Protein AF-A0A8S8YPU0-F1 (afdb_monomer_lite)

Sequence (132 aa):
MDRGRIYRGNDWTLDPNNPDDANEDADGDGLTNLCEYEWERLRERSILTGIQSHGESPDSVLNWTPTNPNQVDSDGDSLPDGWEARYSCNWPSSSSGINPMNGSDALKNPDGDGFDVNKKDSSIKKRPLLTG

Structure (mmCIF, N/CA/C/O backbone):
data_AF-A0A8S8YPU0-F1
#
_entry.id   AF-A0A8S8YPU0-F1
#
loop_
_atom_site.group_PDB
_atom_site.id
_atom_site.type_symbol
_atom_site.label_atom_id
_atom_site.label_alt_id
_atom_site.label_comp_id
_atom_site.label_asym_id
_atom_site.label_entity_id
_atom_site.label_seq_id
_atom_site.pdbx_PDB_ins_code
_atom_site.Cartn_x
_atom_site.Cartn_y
_atom_site.Cartn_z
_atom_site.occupancy
_atom_site.B_iso_or_equiv
_atom_site.auth_seq_id
_atom_site.auth_comp_id
_atom_site.auth_asym_id
_atom_site.auth_atom_id
_atom_site.pdbx_PDB_model_num
ATOM 1 N N . MET A 1 1 ? 29.966 -7.971 7.532 1.00 42.66 1 MET A N 1
ATOM 2 C CA . MET A 1 1 ? 30.357 -8.570 6.239 1.00 42.66 1 MET A CA 1
ATOM 3 C C . MET A 1 1 ? 29.072 -9.052 5.607 1.00 42.66 1 MET A C 1
ATOM 5 O O . MET A 1 1 ? 28.629 -10.143 5.939 1.00 42.66 1 MET A O 1
ATOM 9 N N . ASP A 1 2 ? 28.429 -8.192 4.825 1.00 46.31 2 ASP A N 1
ATOM 10 C CA . ASP A 1 2 ? 27.168 -8.519 4.168 1.00 46.31 2 ASP A CA 1
ATOM 11 C C . ASP A 1 2 ? 27.454 -8.945 2.726 1.00 46.31 2 ASP A C 1
ATOM 13 O O . ASP A 1 2 ? 28.274 -8.330 2.037 1.00 46.31 2 ASP A O 1
ATOM 17 N N . ARG A 1 3 ? 26.895 -10.085 2.326 1.00 50.16 3 ARG A N 1
ATOM 18 C CA . ARG A 1 3 ? 27.190 -10.719 1.040 1.00 50.16 3 ARG A CA 1
ATOM 19 C C . ARG A 1 3 ? 26.290 -10.086 -0.009 1.00 50.16 3 ARG A C 1
ATOM 21 O O . ARG A 1 3 ? 25.077 -10.205 0.079 1.00 50.16 3 ARG A O 1
ATOM 28 N N . GLY A 1 4 ? 26.933 -9.449 -0.986 1.00 40.72 4 GLY A N 1
ATOM 29 C CA . GLY A 1 4 ? 26.332 -8.699 -2.082 1.00 40.72 4 GLY A CA 1
ATOM 30 C C . GLY A 1 4 ? 24.987 -9.227 -2.571 1.00 40.72 4 GLY A C 1
ATOM 31 O O . GLY A 1 4 ? 24.903 -10.299 -3.168 1.00 40.72 4 GLY A O 1
ATOM 32 N N . ARG A 1 5 ? 23.965 -8.397 -2.383 1.00 49.75 5 ARG A N 1
ATOM 33 C CA . ARG A 1 5 ? 22.756 -8.397 -3.194 1.00 49.75 5 ARG A CA 1
ATOM 34 C C . ARG A 1 5 ? 23.004 -7.362 -4.296 1.00 49.75 5 ARG A C 1
ATOM 36 O O . ARG A 1 5 ? 23.268 -6.197 -4.012 1.00 49.75 5 ARG A O 1
ATOM 43 N N . ILE A 1 6 ? 23.083 -7.805 -5.549 1.00 42.12 6 ILE A N 1
ATOM 44 C CA . ILE A 1 6 ? 23.266 -6.907 -6.695 1.00 42.12 6 ILE A CA 1
ATOM 45 C C . ILE A 1 6 ? 21.910 -6.232 -6.923 1.00 42.12 6 ILE A C 1
ATOM 47 O O . ILE A 1 6 ? 21.059 -6.792 -7.604 1.00 42.12 6 ILE A O 1
ATOM 51 N N . TYR A 1 7 ? 21.694 -5.073 -6.302 1.00 45.22 7 TYR A N 1
ATOM 52 C CA . TYR A 1 7 ? 20.506 -4.254 -6.521 1.00 45.22 7 TYR A CA 1
ATOM 53 C C . TYR A 1 7 ? 20.591 -3.623 -7.913 1.00 45.22 7 TYR A C 1
ATOM 55 O O . TYR A 1 7 ? 21.401 -2.729 -8.158 1.00 45.22 7 TYR A O 1
ATOM 63 N N . ARG A 1 8 ? 19.778 -4.121 -8.843 1.00 48.81 8 ARG A N 1
ATOM 64 C CA . ARG A 1 8 ? 19.425 -3.417 -10.080 1.00 48.81 8 ARG A CA 1
ATOM 65 C C . ARG A 1 8 ? 18.068 -2.738 -9.876 1.00 48.81 8 ARG A C 1
ATOM 67 O O . ARG A 1 8 ? 17.144 -3.037 -10.595 1.00 48.81 8 ARG A O 1
ATOM 74 N N . GLY A 1 9 ? 17.918 -1.939 -8.825 1.00 55.41 9 GLY A N 1
ATOM 75 C CA . GLY A 1 9 ? 16.652 -1.305 -8.449 1.00 55.41 9 GLY A CA 1
ATOM 76 C C . GLY A 1 9 ? 16.757 -0.645 -7.079 1.00 55.41 9 GLY A C 1
ATOM 77 O O . GLY A 1 9 ? 17.658 -0.987 -6.309 1.00 55.41 9 GLY A O 1
ATOM 78 N N . ASN A 1 10 ? 15.907 0.342 -6.795 1.00 68.19 10 ASN A N 1
ATOM 79 C CA . ASN A 1 10 ? 15.760 0.885 -5.440 1.00 68.19 10 ASN A CA 1
ATOM 80 C C . ASN A 1 10 ? 15.089 -0.156 -4.510 1.00 68.19 10 ASN A C 1
ATOM 82 O O . ASN A 1 10 ? 14.808 -1.279 -4.930 1.00 68.19 10 ASN A O 1
ATOM 86 N N . ASP A 1 11 ? 14.829 0.205 -3.250 1.00 74.69 11 ASP A N 1
ATOM 87 C CA . ASP A 1 11 ? 14.183 -0.691 -2.271 1.00 74.69 11 ASP A CA 1
ATOM 88 C C . ASP A 1 11 ? 12.771 -1.164 -2.697 1.00 74.69 11 ASP A C 1
ATOM 90 O O . ASP A 1 11 ? 12.247 -2.106 -2.114 1.00 74.69 11 ASP A O 1
ATOM 94 N N . TRP A 1 12 ? 12.201 -0.572 -3.755 1.00 79.50 12 TRP A N 1
ATOM 95 C CA . TRP A 1 12 ? 10.887 -0.883 -4.329 1.00 79.50 12 TRP A CA 1
ATOM 96 C C . TRP A 1 12 ? 10.931 -1.833 -5.526 1.00 79.50 12 TRP A C 1
ATOM 98 O O . TRP A 1 12 ? 9.956 -1.942 -6.262 1.00 79.50 12 TRP A O 1
ATOM 108 N N . THR A 1 13 ? 12.073 -2.469 -5.793 1.00 84.06 13 THR A N 1
ATOM 109 C CA . THR A 1 13 ? 12.242 -3.289 -7.006 1.00 84.06 13 THR A CA 1
ATOM 110 C C . THR A 1 13 ? 12.043 -2.461 -8.295 1.00 84.06 13 THR A C 1
ATOM 112 O O . THR A 1 13 ? 11.834 -3.014 -9.369 1.00 84.06 13 THR A O 1
ATOM 115 N N . LEU A 1 14 ? 12.177 -1.126 -8.209 1.00 86.00 14 LEU A N 1
ATOM 116 C CA . LEU A 1 14 ? 12.109 -0.222 -9.356 1.00 86.00 14 LEU A CA 1
ATOM 117 C C . LEU A 1 14 ? 13.532 0.094 -9.871 1.00 86.00 14 LEU A C 1
ATOM 119 O O . LEU A 1 14 ? 14.315 0.787 -9.208 1.00 86.00 14 LEU A O 1
ATOM 123 N N . ASP A 1 15 ? 13.886 -0.435 -11.041 1.00 89.25 15 ASP A N 1
ATOM 124 C CA . ASP A 1 15 ? 15.101 -0.188 -11.819 1.00 89.25 15 ASP A CA 1
ATOM 125 C C . ASP A 1 15 ? 14.909 0.952 -12.840 1.00 89.25 15 ASP A C 1
ATOM 127 O O . ASP A 1 15 ? 14.227 0.784 -13.849 1.00 89.25 15 ASP A O 1
ATOM 131 N N . PRO A 1 16 ? 15.636 2.078 -12.729 1.00 89.06 16 PRO A N 1
ATOM 132 C CA . PRO A 1 16 ? 15.591 3.133 -13.747 1.00 89.06 16 PRO A CA 1
ATOM 133 C C . PRO A 1 16 ? 16.062 2.695 -15.151 1.00 89.06 16 PRO A C 1
ATOM 135 O O . PRO A 1 16 ? 15.934 3.470 -16.101 1.00 89.06 16 PRO A O 1
ATOM 138 N N . ASN A 1 17 ? 16.644 1.499 -15.300 1.00 91.69 17 ASN A N 1
ATOM 139 C CA . ASN A 1 17 ? 17.079 0.931 -16.578 1.00 91.69 17 ASN A CA 1
ATOM 140 C C . ASN A 1 17 ? 16.158 -0.177 -17.116 1.00 91.6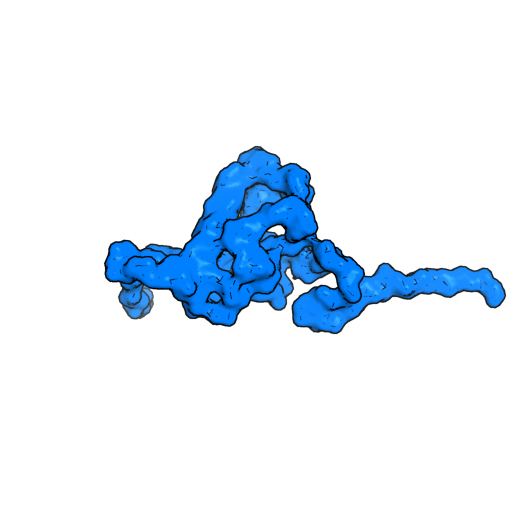9 17 ASN A C 1
ATOM 142 O O . ASN A 1 17 ? 16.420 -0.672 -18.216 1.00 91.69 17 ASN A O 1
ATOM 146 N N . ASN A 1 18 ? 15.115 -0.570 -16.381 1.00 90.38 18 ASN A N 1
ATOM 147 C CA . ASN A 1 18 ? 14.091 -1.503 -16.842 1.00 90.38 18 ASN A CA 1
ATOM 148 C C . ASN A 1 18 ? 12.751 -0.759 -16.871 1.00 90.38 18 ASN A C 1
ATOM 150 O O . ASN A 1 18 ? 12.271 -0.397 -15.816 1.00 90.38 18 ASN A O 1
ATOM 154 N N . PRO A 1 19 ? 12.137 -0.496 -18.034 1.00 91.50 19 PRO A N 1
ATOM 155 C CA . PRO A 1 19 ? 10.860 0.218 -18.086 1.00 91.50 19 PRO A CA 1
ATOM 156 C C . PRO A 1 19 ? 9.646 -0.625 -17.654 1.00 91.50 19 PRO A C 1
ATOM 158 O O . PRO A 1 19 ? 8.559 -0.065 -17.508 1.00 91.50 19 PRO A O 1
ATOM 161 N N . ASP A 1 20 ? 9.800 -1.947 -17.527 1.00 94.38 20 ASP A N 1
ATOM 162 C CA . ASP A 1 20 ? 8.696 -2.877 -17.253 1.00 94.38 20 ASP A CA 1
ATOM 163 C C . ASP A 1 20 ? 8.589 -3.271 -15.768 1.00 94.38 20 ASP A C 1
ATOM 165 O O . ASP A 1 20 ? 7.554 -3.787 -15.348 1.00 94.38 20 ASP A O 1
ATOM 169 N N . ASP A 1 21 ? 9.623 -2.971 -14.979 1.00 94.00 21 ASP A N 1
ATOM 170 C CA . ASP A 1 21 ? 9.769 -3.258 -13.546 1.00 94.00 21 ASP A CA 1
ATOM 171 C C . ASP A 1 21 ? 8.569 -2.818 -12.693 1.00 94.00 21 ASP A C 1
ATOM 173 O O . ASP A 1 21 ? 8.152 -3.519 -11.779 1.00 94.00 21 ASP A O 1
ATOM 177 N N . ALA A 1 22 ? 7.964 -1.680 -13.019 1.00 95.00 22 ALA A N 1
ATOM 178 C CA . ALA A 1 22 ? 6.808 -1.114 -12.342 1.00 95.00 22 ALA A CA 1
ATOM 179 C C . ALA A 1 22 ? 5.564 -2.017 -12.428 1.00 95.00 22 ALA A C 1
ATOM 181 O O . ALA A 1 22 ? 4.688 -1.954 -11.560 1.00 95.00 22 ALA A O 1
ATOM 182 N N . ASN A 1 23 ? 5.477 -2.839 -13.478 1.00 96.38 23 ASN A N 1
ATOM 183 C CA . ASN A 1 23 ? 4.377 -3.776 -13.708 1.00 96.38 23 ASN A CA 1
ATOM 184 C C . ASN A 1 23 ? 4.699 -5.198 -13.231 1.00 96.38 23 ASN A C 1
ATOM 186 O O . ASN A 1 23 ? 3.834 -6.068 -13.328 1.00 96.38 23 ASN A O 1
ATOM 190 N N . GLU A 1 24 ? 5.928 -5.451 -12.778 1.00 96.25 24 GLU A N 1
ATOM 191 C CA . GLU A 1 24 ? 6.288 -6.723 -12.161 1.00 96.25 24 GLU A CA 1
ATOM 192 C C . GLU A 1 24 ? 5.638 -6.835 -10.770 1.00 96.25 24 GLU A C 1
ATOM 194 O O . GLU A 1 24 ? 5.321 -5.831 -10.133 1.00 96.25 24 GLU A O 1
ATOM 199 N N . ASP A 1 25 ? 5.418 -8.072 -10.340 1.00 96.75 25 ASP A N 1
ATOM 200 C CA . ASP A 1 25 ? 4.893 -8.474 -9.031 1.00 96.75 25 ASP A CA 1
ATOM 201 C C . ASP A 1 25 ? 5.967 -9.391 -8.436 1.00 96.75 25 ASP A C 1
ATOM 203 O O . ASP A 1 25 ? 6.092 -10.562 -8.818 1.00 96.75 25 ASP A O 1
ATOM 207 N N . ALA A 1 26 ? 6.885 -8.793 -7.675 1.00 95.12 26 ALA A N 1
ATOM 208 C CA . ALA A 1 26 ? 8.161 -9.422 -7.357 1.00 95.12 26 ALA A CA 1
ATOM 209 C C . ALA A 1 26 ? 8.066 -10.487 -6.251 1.00 95.12 26 ALA A C 1
ATOM 211 O O . ALA A 1 26 ? 8.912 -11.391 -6.216 1.00 95.12 26 ALA A O 1
ATOM 212 N N . ASP A 1 27 ? 7.034 -10.452 -5.411 1.00 96.31 27 ASP A N 1
ATOM 213 C CA . ASP A 1 27 ? 6.753 -11.480 -4.406 1.00 96.31 27 ASP A CA 1
ATOM 214 C C . ASP A 1 27 ? 5.564 -12.394 -4.749 1.00 96.31 27 ASP A C 1
ATOM 216 O O . ASP A 1 27 ? 5.438 -13.473 -4.158 1.00 96.31 27 ASP A O 1
ATOM 220 N N . GLY A 1 28 ? 4.790 -12.060 -5.783 1.00 97.19 28 GLY A N 1
ATOM 221 C CA . GLY A 1 28 ? 3.745 -12.906 -6.344 1.00 97.19 28 GLY A CA 1
ATOM 222 C C . GLY A 1 28 ? 2.433 -12.860 -5.567 1.00 97.19 28 GLY A C 1
ATOM 223 O O . GLY A 1 28 ? 1.697 -13.856 -5.581 1.00 97.19 28 GLY A O 1
ATOM 224 N N . ASP A 1 29 ? 2.151 -11.766 -4.861 1.00 96.75 29 ASP A N 1
ATOM 225 C CA . ASP A 1 29 ? 0.938 -11.594 -4.061 1.00 96.75 29 ASP A CA 1
ATOM 226 C C . ASP A 1 29 ? -0.243 -10.969 -4.843 1.00 96.75 29 ASP A C 1
ATOM 228 O O . ASP A 1 29 ? -1.397 -10.981 -4.388 1.00 96.75 29 ASP A O 1
ATOM 232 N N . GLY A 1 30 ? 0.026 -10.517 -6.073 1.00 96.44 30 GLY A N 1
ATOM 233 C CA . GLY A 1 30 ? -0.923 -9.892 -6.986 1.00 96.44 30 GLY A CA 1
ATOM 234 C C . GLY A 1 30 ? -0.910 -8.360 -6.984 1.00 96.44 30 GLY A C 1
ATOM 235 O O . GLY A 1 30 ? -1.728 -7.763 -7.697 1.00 96.44 30 GLY A O 1
ATOM 236 N N . LEU A 1 31 ? -0.030 -7.716 -6.220 1.00 97.19 31 LEU A N 1
ATOM 237 C CA . LEU A 1 31 ? 0.214 -6.279 -6.234 1.00 97.19 31 LEU A CA 1
ATOM 238 C C . LEU A 1 31 ? 1.494 -5.988 -7.028 1.00 97.19 31 LEU A C 1
ATOM 240 O O . LEU A 1 31 ? 2.502 -6.665 -6.900 1.00 97.19 31 LEU A O 1
ATOM 244 N N . THR A 1 32 ? 1.459 -5.000 -7.923 1.00 97.81 32 THR A N 1
ATOM 245 C CA . THR A 1 32 ? 2.670 -4.658 -8.682 1.00 97.81 32 THR A CA 1
ATOM 246 C C . THR A 1 32 ? 3.603 -3.780 -7.855 1.00 97.81 32 THR A C 1
ATOM 248 O O . THR A 1 32 ? 3.135 -2.989 -7.030 1.00 97.81 32 THR A O 1
ATOM 251 N N . ASN A 1 33 ? 4.897 -3.791 -8.189 1.00 95.69 33 ASN A N 1
ATOM 252 C CA . ASN A 1 33 ? 5.919 -2.930 -7.583 1.00 95.69 33 ASN A CA 1
ATOM 253 C C . ASN A 1 33 ? 5.482 -1.450 -7.537 1.00 95.69 33 ASN A C 1
ATOM 255 O O . ASN A 1 33 ? 5.696 -0.738 -6.554 1.00 95.69 33 ASN A O 1
ATOM 259 N N . LEU A 1 34 ? 4.826 -0.968 -8.604 1.00 96.19 34 LEU A N 1
ATOM 260 C CA . LEU A 1 34 ? 4.270 0.387 -8.648 1.00 96.19 34 LEU A CA 1
ATOM 261 C C . LEU A 1 34 ? 3.088 0.588 -7.695 1.00 96.1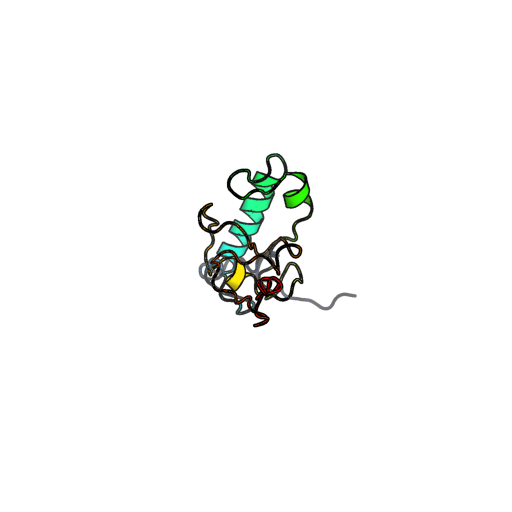9 34 LEU A C 1
ATOM 263 O O . LEU A 1 34 ? 2.972 1.657 -7.096 1.00 96.19 34 LEU A O 1
ATOM 267 N N . CYS A 1 35 ? 2.181 -0.384 -7.591 1.00 97.44 35 CYS A N 1
ATOM 268 C CA . CYS A 1 35 ? 1.034 -0.250 -6.703 1.00 97.44 35 CYS A CA 1
ATOM 269 C C . CYS A 1 35 ? 1.470 -0.154 -5.245 1.00 97.44 35 CYS A C 1
ATOM 271 O O . CYS A 1 35 ? 0.946 0.691 -4.524 1.00 97.44 35 CYS A O 1
ATOM 273 N N . GLU A 1 36 ? 2.438 -0.960 -4.830 1.00 97.38 36 GLU A N 1
ATOM 274 C CA . GLU A 1 36 ? 2.998 -0.891 -3.485 1.00 97.38 36 GLU A 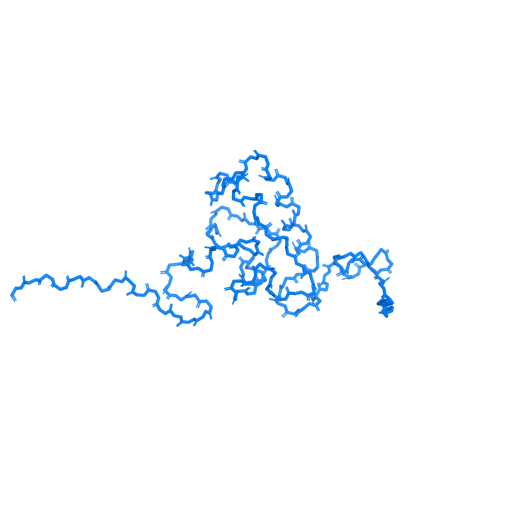CA 1
ATOM 275 C C . GLU A 1 36 ? 3.654 0.454 -3.187 1.00 97.38 36 GLU A C 1
ATOM 277 O O . GLU A 1 36 ? 3.364 1.085 -2.169 1.00 97.38 36 GLU A O 1
ATOM 282 N N . TYR A 1 37 ? 4.433 0.978 -4.132 1.00 95.75 37 TYR A N 1
ATOM 283 C CA . TYR A 1 37 ? 4.963 2.330 -4.010 1.00 95.75 37 TYR A CA 1
ATOM 284 C C . TYR A 1 37 ? 3.846 3.384 -3.852 1.00 95.75 37 TYR A C 1
ATOM 286 O O . TYR A 1 37 ? 3.952 4.305 -3.041 1.00 95.75 37 TYR A O 1
ATOM 294 N N . GLU A 1 38 ? 2.734 3.269 -4.585 1.00 97.00 38 GLU A N 1
ATOM 295 C CA . GLU A 1 38 ? 1.595 4.188 -4.438 1.00 97.00 38 GLU A CA 1
ATOM 296 C C . GLU A 1 38 ? 0.858 4.042 -3.090 1.00 97.00 38 GLU A C 1
ATOM 298 O O . GLU A 1 38 ? 0.344 5.039 -2.564 1.00 97.00 38 GLU A O 1
ATOM 303 N N . TRP A 1 39 ? 0.850 2.850 -2.486 1.00 96.31 39 TRP A N 1
ATOM 304 C CA . TRP A 1 39 ? 0.350 2.635 -1.125 1.00 96.31 39 TRP A CA 1
ATOM 305 C C . TRP A 1 39 ? 1.245 3.299 -0.074 1.00 96.31 39 TRP A C 1
ATOM 307 O O . TRP A 1 39 ? 0.727 4.034 0.776 1.00 96.31 39 TRP A O 1
ATOM 317 N N . GLU A 1 40 ? 2.573 3.173 -0.177 1.00 95.38 40 GLU A N 1
ATOM 318 C CA . GLU A 1 40 ? 3.490 3.939 0.679 1.00 95.38 40 GLU A CA 1
ATOM 319 C C . GLU A 1 40 ? 3.251 5.444 0.512 1.00 95.38 40 GLU A C 1
ATOM 321 O O . GLU A 1 40 ? 3.096 6.171 1.501 1.00 95.38 40 GLU A O 1
ATOM 326 N N . ARG A 1 41 ? 3.127 5.924 -0.733 1.00 95.94 41 ARG A N 1
ATOM 327 C CA . ARG A 1 41 ? 2.822 7.334 -0.985 1.00 95.94 41 ARG A CA 1
ATOM 328 C C . ARG A 1 41 ? 1.544 7.746 -0.287 1.00 95.94 41 ARG A C 1
ATOM 330 O O . ARG A 1 41 ? 1.542 8.811 0.317 1.00 95.94 41 ARG A O 1
ATOM 337 N N . LEU A 1 42 ? 0.469 6.952 -0.340 1.00 95.69 42 LEU A N 1
ATOM 338 C CA . LEU A 1 42 ? -0.780 7.244 0.371 1.00 95.69 42 LEU A CA 1
ATOM 339 C C . LEU A 1 42 ? -0.537 7.447 1.870 1.00 95.69 42 LEU A C 1
ATOM 341 O O . LEU A 1 42 ? -1.004 8.452 2.413 1.00 95.69 42 LEU A O 1
ATOM 345 N N . ARG A 1 43 ? 0.227 6.553 2.508 1.00 95.75 43 ARG A N 1
ATOM 346 C CA . ARG A 1 43 ? 0.624 6.674 3.916 1.00 95.75 43 ARG A CA 1
ATOM 347 C C . ARG A 1 43 ? 1.353 7.991 4.175 1.00 95.75 43 ARG A C 1
ATOM 349 O O . ARG A 1 43 ? 0.929 8.742 5.051 1.00 95.75 43 ARG A O 1
ATOM 356 N N . GLU A 1 44 ? 2.377 8.329 3.389 1.00 95.94 44 GLU A N 1
ATOM 357 C CA . GLU A 1 44 ? 3.173 9.555 3.576 1.00 95.94 44 GLU A CA 1
ATOM 358 C C . GLU A 1 44 ? 2.322 10.834 3.588 1.00 95.94 44 GLU A C 1
ATOM 360 O O . GLU A 1 44 ? 2.468 11.684 4.470 1.00 95.94 44 GLU A O 1
ATOM 365 N N . ARG A 1 45 ? 1.386 10.970 2.640 1.00 96.62 45 ARG A N 1
ATOM 366 C CA . ARG A 1 45 ? 0.489 12.150 2.555 1.00 96.62 45 ARG A CA 1
ATOM 367 C C . ARG A 1 45 ? -0.542 12.181 3.680 1.00 96.62 45 ARG A C 1
ATOM 369 O O . ARG A 1 45 ? -1.093 13.245 3.957 1.00 96.62 45 ARG A O 1
ATOM 376 N N . SER A 1 46 ? -0.804 11.044 4.314 1.00 97.19 46 SER A N 1
ATOM 377 C CA . SER A 1 46 ? -1.838 10.883 5.334 1.00 97.19 46 SER A CA 1
ATOM 378 C C . SER A 1 46 ? -1.306 10.900 6.766 1.00 97.19 46 SER A C 1
ATOM 380 O O . SER A 1 46 ? -2.113 11.012 7.685 1.00 97.19 46 SER A O 1
ATOM 382 N N . ILE A 1 47 ? 0.015 10.896 6.983 1.00 96.12 47 ILE A N 1
ATOM 383 C CA . ILE A 1 47 ? 0.637 10.940 8.322 1.00 96.12 47 ILE A CA 1
ATOM 384 C C . ILE A 1 47 ? 0.099 12.088 9.193 1.00 96.12 47 ILE A C 1
ATOM 386 O O . ILE A 1 47 ? -0.122 11.910 10.386 1.00 96.12 47 ILE A O 1
ATOM 390 N N . LEU A 1 48 ? -0.123 13.276 8.620 1.00 95.44 48 LEU A N 1
ATOM 391 C CA . LEU A 1 48 ? -0.533 14.453 9.399 1.00 95.44 48 LEU A CA 1
ATOM 392 C C . LEU A 1 48 ? -2.048 14.564 9.596 1.00 95.44 48 LEU A C 1
ATOM 394 O O . LEU A 1 48 ? -2.502 15.169 10.566 1.00 95.44 48 LEU A O 1
ATOM 398 N N . THR A 1 49 ? -2.838 14.034 8.665 1.00 97.06 49 THR A N 1
ATOM 399 C CA . THR A 1 49 ? -4.293 14.255 8.613 1.00 97.06 49 THR A CA 1
ATOM 400 C C . THR A 1 49 ? -5.112 13.007 8.907 1.00 97.06 49 THR A C 1
ATOM 402 O O . THR A 1 49 ? -6.319 13.111 9.132 1.00 97.06 49 THR A O 1
ATOM 405 N N . GLY A 1 50 ? -4.479 11.835 8.892 1.00 97.00 50 GLY A N 1
ATOM 406 C CA . GLY A 1 50 ? -5.171 10.565 8.762 1.00 97.00 50 GLY A CA 1
ATOM 407 C C . GLY A 1 50 ? -5.883 10.450 7.413 1.00 97.00 50 GLY A C 1
ATOM 408 O O . GLY A 1 50 ? -5.627 11.213 6.470 1.00 97.00 50 GLY A O 1
ATOM 409 N N . ILE A 1 51 ? -6.830 9.517 7.351 1.00 96.25 51 ILE A N 1
ATOM 410 C CA . ILE A 1 51 ? -7.744 9.305 6.230 1.00 96.25 51 ILE A CA 1
ATOM 411 C C . ILE A 1 51 ? -9.169 9.236 6.785 1.00 96.25 51 ILE A C 1
ATOM 413 O O . ILE A 1 51 ? -9.738 8.169 7.003 1.00 96.25 51 ILE A O 1
ATOM 417 N N . GLN A 1 52 ? -9.765 10.406 7.033 1.00 94.38 52 GLN A N 1
ATOM 418 C CA . GLN A 1 52 ? -11.089 10.517 7.665 1.00 94.38 52 GLN A CA 1
ATOM 419 C C . GLN A 1 52 ? -12.185 9.741 6.927 1.00 94.38 52 GLN A C 1
ATOM 421 O O . GLN A 1 52 ? -13.070 9.182 7.567 1.00 94.38 52 GLN A O 1
ATOM 426 N N . SER A 1 53 ? -12.116 9.668 5.594 1.00 93.69 53 SER A N 1
ATOM 427 C CA . SER A 1 53 ? -13.061 8.896 4.778 1.00 93.69 53 SER A CA 1
ATOM 428 C C . SER A 1 53 ? -12.998 7.385 5.011 1.00 93.69 53 SER A C 1
ATOM 430 O O . SER A 1 53 ? -13.925 6.686 4.613 1.00 93.69 53 SER A O 1
ATOM 432 N N . HIS A 1 54 ? -11.933 6.899 5.646 1.00 92.62 54 HIS A N 1
ATOM 433 C CA . HIS A 1 54 ? -11.676 5.488 5.931 1.00 92.62 54 HIS A CA 1
ATOM 434 C C . HIS A 1 54 ? -11.662 5.191 7.434 1.00 92.62 54 HIS A C 1
ATOM 436 O O . HIS A 1 54 ? -11.496 4.044 7.828 1.00 92.62 54 HIS A O 1
ATOM 442 N N . GLY A 1 55 ? -11.873 6.210 8.275 1.00 93.00 55 GLY A N 1
ATOM 443 C CA . GLY A 1 55 ? -11.844 6.068 9.731 1.00 93.00 55 GLY A CA 1
ATOM 444 C C . GLY A 1 55 ? -10.438 5.988 10.329 1.00 93.00 55 GLY A C 1
ATOM 445 O O . GLY A 1 55 ? -10.304 5.618 11.491 1.00 93.00 55 GLY A O 1
ATOM 446 N N . GLU A 1 56 ? -9.408 6.366 9.571 1.00 94.94 56 GLU A N 1
ATOM 447 C CA . GLU A 1 56 ? -8.012 6.248 9.991 1.00 94.94 56 GLU A CA 1
ATOM 448 C C . GLU A 1 56 ? -7.502 7.576 10.559 1.00 94.94 56 GLU A C 1
ATOM 450 O O . GLU A 1 56 ? -7.561 8.619 9.901 1.00 94.94 56 GLU A O 1
ATOM 455 N N . SER A 1 57 ? -7.023 7.564 11.804 1.00 96.75 57 SER A N 1
ATOM 456 C CA . SER A 1 57 ? -6.466 8.750 12.465 1.00 96.75 57 SER A CA 1
ATOM 457 C C . SER A 1 57 ? -5.001 8.981 12.062 1.00 96.75 57 SER A C 1
ATOM 459 O O . SER A 1 57 ? -4.337 8.038 11.636 1.00 96.75 57 SER A O 1
ATOM 461 N N . PRO A 1 58 ? -4.451 10.199 12.236 1.00 97.31 58 PRO A N 1
ATOM 462 C CA . PRO A 1 58 ? -3.011 10.439 12.082 1.00 97.31 58 PRO A CA 1
ATOM 463 C C . PRO A 1 58 ? -2.149 9.457 12.894 1.00 97.31 58 PRO A C 1
ATOM 465 O O . PRO A 1 58 ? -1.178 8.911 12.380 1.00 97.31 58 PRO A O 1
ATOM 468 N N . ASP A 1 59 ? -2.548 9.174 14.140 1.00 96.50 59 ASP A N 1
ATOM 469 C CA . ASP A 1 59 ? -1.851 8.224 15.016 1.00 96.50 59 ASP A CA 1
ATOM 470 C C . ASP A 1 59 ? -1.913 6.781 14.489 1.00 96.50 59 ASP A C 1
ATOM 472 O O . ASP A 1 59 ? -0.961 6.029 14.677 1.00 96.50 59 ASP A O 1
ATOM 476 N N . SER A 1 60 ? -3.005 6.386 13.820 1.00 95.25 60 SER A N 1
ATOM 477 C CA . SER A 1 60 ? -3.109 5.083 13.141 1.00 95.25 60 SER A CA 1
ATOM 478 C C . SER A 1 60 ? -2.094 5.004 12.000 1.00 95.25 60 SER A C 1
ATOM 480 O O . SER A 1 60 ? -1.211 4.151 12.017 1.00 95.25 60 SER A O 1
ATOM 482 N N . VAL A 1 61 ? -2.133 5.982 11.085 1.00 96.94 61 VAL A N 1
ATOM 483 C CA . VAL A 1 61 ? -1.259 6.043 9.899 1.00 96.94 61 VAL A CA 1
ATOM 484 C C . VAL A 1 61 ? 0.226 6.078 10.270 1.00 96.94 61 VAL A C 1
ATOM 486 O O . VAL A 1 61 ? 1.060 5.489 9.586 1.00 96.94 61 VAL A O 1
ATOM 489 N N . LEU A 1 62 ? 0.581 6.747 11.370 1.00 96.12 62 LEU A N 1
ATOM 490 C CA . LEU A 1 62 ? 1.955 6.781 11.878 1.00 96.12 62 LEU A CA 1
ATOM 491 C C . LEU A 1 62 ? 2.495 5.397 12.266 1.00 96.12 62 LEU A C 1
ATOM 493 O O . LEU A 1 62 ? 3.700 5.173 12.151 1.00 96.12 62 LEU A O 1
ATOM 497 N N . ASN A 1 63 ? 1.623 4.492 12.713 1.00 95.19 63 ASN A N 1
ATOM 498 C CA . ASN A 1 63 ? 1.986 3.144 13.150 1.00 95.19 63 ASN A CA 1
ATOM 499 C C . ASN A 1 63 ? 1.904 2.097 12.034 1.00 95.19 63 ASN A C 1
ATOM 501 O O . ASN A 1 63 ? 2.247 0.943 12.274 1.00 95.19 63 ASN A O 1
ATOM 505 N N . TRP A 1 64 ? 1.472 2.485 10.836 1.00 96.81 64 TRP A N 1
ATOM 506 C CA . TRP A 1 64 ? 1.413 1.590 9.690 1.00 96.81 64 TRP A CA 1
ATOM 507 C C . TRP A 1 64 ? 2.799 1.171 9.200 1.00 96.81 64 TRP A C 1
ATOM 509 O O . TRP A 1 64 ? 3.719 2.003 9.151 1.00 96.81 64 TRP A O 1
ATOM 519 N N . THR A 1 65 ? 2.906 -0.084 8.776 1.00 96.69 65 THR A N 1
ATOM 520 C CA . THR A 1 65 ? 4.079 -0.666 8.117 1.00 96.69 65 THR A CA 1
ATOM 521 C C . THR A 1 65 ? 3.975 -0.412 6.613 1.00 96.69 65 THR A C 1
ATOM 523 O O . THR A 1 65 ? 2.951 -0.747 6.043 1.00 96.69 65 THR A O 1
ATOM 526 N N . PRO A 1 66 ? 4.965 0.203 5.943 1.00 95.44 66 PRO A N 1
ATOM 527 C CA . PRO A 1 66 ? 4.944 0.315 4.483 1.00 95.44 66 PRO A CA 1
ATOM 528 C C . PRO A 1 66 ? 4.869 -1.065 3.819 1.00 95.44 66 PRO A C 1
ATOM 530 O O . PRO A 1 66 ? 5.506 -1.996 4.316 1.00 95.44 66 PRO A O 1
ATOM 533 N N . THR A 1 67 ? 4.164 -1.170 2.690 1.00 96.00 67 THR A N 1
ATOM 534 C CA . THR A 1 67 ? 4.241 -2.360 1.828 1.00 96.00 67 THR A CA 1
ATOM 535 C C . THR A 1 67 ? 5.682 -2.564 1.344 1.00 96.00 67 THR A C 1
ATOM 537 O O . THR A 1 67 ? 6.492 -1.631 1.368 1.00 96.00 67 THR A O 1
ATOM 540 N N . ASN A 1 68 ? 6.050 -3.773 0.948 1.00 95.25 68 ASN A N 1
ATOM 541 C CA . ASN A 1 68 ? 7.380 -4.093 0.453 1.00 95.25 68 ASN A CA 1
ATOM 542 C C . ASN A 1 68 ? 7.283 -5.115 -0.683 1.00 95.25 68 ASN A C 1
ATOM 544 O O . ASN A 1 68 ? 6.981 -6.266 -0.385 1.00 95.25 68 ASN A O 1
ATOM 548 N N . PRO A 1 69 ? 7.738 -4.782 -1.909 1.00 96.12 69 PRO A N 1
ATOM 549 C CA . PRO A 1 69 ? 7.539 -5.618 -3.101 1.00 96.12 69 PRO A CA 1
ATOM 550 C C . PRO A 1 69 ? 8.348 -6.903 -3.148 1.00 96.12 69 PRO A C 1
ATOM 552 O O . PRO A 1 69 ? 8.531 -7.5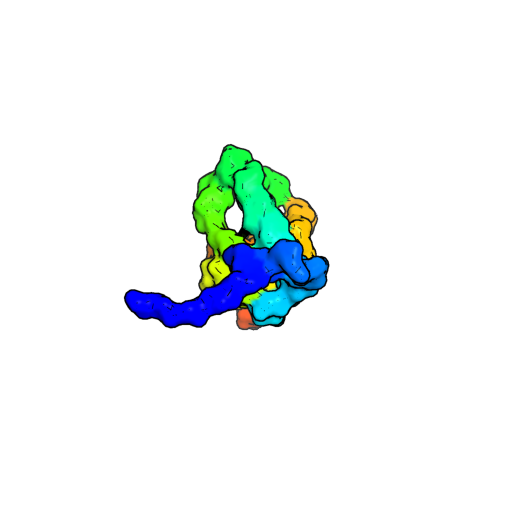34 -4.183 1.00 96.12 69 PRO A O 1
ATOM 555 N N . ASN A 1 70 ? 8.938 -7.274 -2.023 1.00 95.44 70 ASN A N 1
ATOM 556 C CA . ASN A 1 70 ? 9.645 -8.521 -1.834 1.00 95.44 70 ASN A CA 1
ATOM 557 C C . ASN A 1 70 ? 9.055 -9.311 -0.650 1.00 95.44 70 ASN A C 1
ATOM 559 O O . ASN A 1 70 ? 9.727 -10.217 -0.140 1.00 95.44 70 ASN A O 1
ATOM 563 N N . GLN A 1 71 ? 7.866 -8.942 -0.162 1.00 96.38 71 GLN A N 1
ATOM 564 C CA . GLN A 1 71 ? 7.185 -9.519 0.990 1.00 96.38 71 GLN A CA 1
ATOM 565 C C . GLN A 1 71 ? 5.672 -9.586 0.757 1.00 96.38 71 GLN A C 1
ATOM 567 O O . GLN A 1 71 ? 4.972 -8.606 0.938 1.00 96.38 71 GLN A O 1
ATOM 572 N N . VAL A 1 72 ? 5.181 -10.809 0.548 1.00 96.75 72 VAL A N 1
ATOM 573 C CA . VAL A 1 72 ? 3.754 -11.116 0.337 1.00 96.75 72 VAL A CA 1
ATOM 574 C C . VAL A 1 72 ? 2.808 -10.529 1.398 1.00 96.75 72 VAL A C 1
ATOM 576 O O . VAL A 1 72 ? 1.644 -10.327 1.100 1.00 96.75 72 VAL A O 1
ATOM 579 N N . ASP A 1 73 ? 3.268 -10.353 2.637 1.00 96.94 73 ASP A N 1
ATOM 580 C CA . ASP A 1 73 ? 2.513 -9.827 3.786 1.00 96.94 73 ASP A CA 1
ATOM 581 C C . ASP A 1 73 ? 3.468 -8.902 4.548 1.00 96.94 73 ASP A C 1
ATOM 583 O O . ASP A 1 73 ? 4.396 -9.365 5.232 1.00 96.94 73 ASP A O 1
ATOM 587 N N . SER A 1 74 ? 3.323 -7.598 4.332 1.00 97.31 74 SER A N 1
ATOM 588 C CA . SER A 1 74 ? 4.284 -6.605 4.803 1.00 97.31 74 SER A CA 1
ATOM 589 C C . SER A 1 74 ? 4.069 -6.209 6.255 1.00 97.31 74 SER A C 1
ATOM 591 O O . SER A 1 74 ? 5.047 -5.959 6.971 1.00 97.31 74 SER A O 1
ATOM 593 N N . ASP A 1 75 ? 2.819 -6.147 6.708 1.00 96.12 75 ASP A N 1
ATOM 594 C CA . ASP A 1 75 ? 2.483 -5.743 8.072 1.00 96.12 75 ASP A CA 1
ATOM 595 C C . ASP A 1 75 ? 2.411 -6.912 9.075 1.00 96.12 75 ASP A C 1
ATOM 597 O O . ASP A 1 75 ? 2.469 -6.686 10.292 1.00 96.12 75 ASP A O 1
ATOM 601 N N . GLY A 1 76 ? 2.439 -8.148 8.572 1.00 95.31 76 GLY A N 1
ATOM 602 C CA . GLY A 1 76 ? 2.619 -9.382 9.324 1.00 95.31 76 GLY A CA 1
ATOM 603 C C . GLY A 1 76 ? 1.340 -9.921 9.956 1.00 95.31 76 GLY A C 1
ATOM 604 O O . GLY A 1 76 ? 1.423 -10.652 10.956 1.00 95.31 76 GLY A O 1
ATOM 605 N N . ASP A 1 77 ? 0.172 -9.559 9.434 1.00 93.06 77 ASP A N 1
ATOM 606 C CA . ASP A 1 77 ? -1.122 -9.940 9.997 1.00 93.06 77 ASP A CA 1
ATOM 607 C C . ASP A 1 77 ? -1.733 -11.219 9.398 1.00 93.06 77 ASP A C 1
ATOM 609 O O . ASP A 1 77 ? -2.787 -11.692 9.845 1.00 93.06 77 ASP A O 1
ATOM 613 N N . SER A 1 78 ? -0.974 -11.882 8.517 1.00 91.38 78 SER A N 1
ATOM 614 C CA . SER A 1 78 ? -1.322 -13.097 7.773 1.00 91.38 78 SER A CA 1
ATOM 615 C C . SER A 1 78 ? -2.265 -12.886 6.586 1.00 91.38 78 SER A C 1
ATOM 617 O O . SER A 1 78 ? -2.807 -13.879 6.073 1.00 91.38 78 SER A O 1
ATOM 619 N N . LEU A 1 79 ? -2.460 -11.645 6.140 1.00 89.56 79 LEU A N 1
ATOM 620 C CA . LEU A 1 79 ? -3.136 -11.298 4.896 1.00 89.56 79 LEU A CA 1
ATOM 621 C C . LEU A 1 79 ? -2.111 -10.869 3.834 1.00 89.56 79 LEU A C 1
ATOM 623 O O . LEU A 1 79 ? -1.158 -10.179 4.161 1.00 89.56 79 LEU A O 1
ATOM 627 N N . PRO A 1 80 ? -2.253 -11.299 2.565 1.00 95.50 80 PRO A N 1
ATOM 628 C CA . PRO A 1 80 ? -1.369 -10.796 1.520 1.00 95.50 80 PRO A CA 1
ATOM 629 C C . PRO A 1 80 ? -1.674 -9.341 1.142 1.00 95.50 80 PRO A C 1
ATOM 631 O O . PRO A 1 80 ? -2.858 -9.033 0.935 1.00 95.50 80 PRO A O 1
ATOM 634 N N . ASP A 1 81 ? -0.653 -8.504 0.922 1.00 97.25 81 ASP A N 1
ATOM 635 C CA . ASP A 1 81 ? -0.824 -7.071 0.628 1.00 97.25 81 ASP A CA 1
ATOM 636 C C . ASP A 1 81 ? -1.750 -6.874 -0.589 1.00 97.25 81 ASP A C 1
ATOM 638 O O . ASP A 1 81 ? -2.704 -6.086 -0.571 1.00 97.25 81 ASP A O 1
ATOM 642 N N . GLY A 1 82 ? -1.542 -7.667 -1.643 1.00 95.69 82 GLY A N 1
ATOM 643 C CA . GLY A 1 82 ? -2.360 -7.679 -2.851 1.00 95.69 82 GLY A CA 1
ATOM 644 C C . GLY A 1 82 ? -3.829 -8.016 -2.602 1.00 95.69 82 GLY A C 1
ATOM 645 O O . GLY A 1 82 ? -4.713 -7.420 -3.232 1.00 95.69 82 GLY A O 1
ATOM 646 N N . TRP A 1 83 ? -4.137 -8.908 -1.656 1.00 93.00 83 TRP A N 1
ATOM 647 C CA . TRP A 1 83 ? -5.523 -9.208 -1.291 1.00 93.00 83 TRP A CA 1
ATOM 648 C C . TRP A 1 83 ? -6.172 -8.027 -0.563 1.00 93.00 83 TRP A C 1
ATOM 650 O O . TRP A 1 83 ? -7.280 -7.615 -0.922 1.00 93.00 83 TRP A O 1
ATOM 660 N N . GLU A 1 84 ? -5.476 -7.436 0.406 1.00 93.56 84 GLU A N 1
ATOM 661 C CA . GLU A 1 84 ? -5.980 -6.302 1.188 1.00 93.56 84 GLU A CA 1
ATOM 662 C C . GLU A 1 84 ? -6.184 -5.054 0.324 1.00 93.56 84 GLU A C 1
ATOM 664 O O . GLU A 1 84 ? -7.212 -4.362 0.401 1.00 93.56 84 GLU A O 1
ATOM 669 N N . ALA A 1 85 ? -5.243 -4.824 -0.592 1.00 95.00 85 ALA A N 1
ATOM 670 C CA . ALA A 1 85 ? -5.306 -3.790 -1.609 1.00 95.00 85 ALA A CA 1
ATOM 671 C C . ALA A 1 85 ? -6.370 -4.056 -2.683 1.00 95.00 85 ALA A C 1
ATOM 673 O O . ALA A 1 85 ? -6.691 -3.159 -3.470 1.00 95.00 85 ALA A O 1
ATOM 674 N N . ARG A 1 86 ? -6.934 -5.272 -2.738 1.00 92.50 86 ARG A N 1
ATOM 675 C CA . ARG A 1 86 ? -7.832 -5.745 -3.805 1.00 92.50 86 ARG A CA 1
ATOM 676 C C . ARG A 1 86 ? -7.200 -5.593 -5.189 1.00 92.50 86 ARG A C 1
ATOM 678 O O . ARG A 1 86 ? -7.879 -5.190 -6.138 1.00 92.50 86 ARG A O 1
ATOM 685 N N . TYR A 1 87 ? -5.905 -5.886 -5.284 1.00 94.56 87 TYR A N 1
ATOM 686 C CA .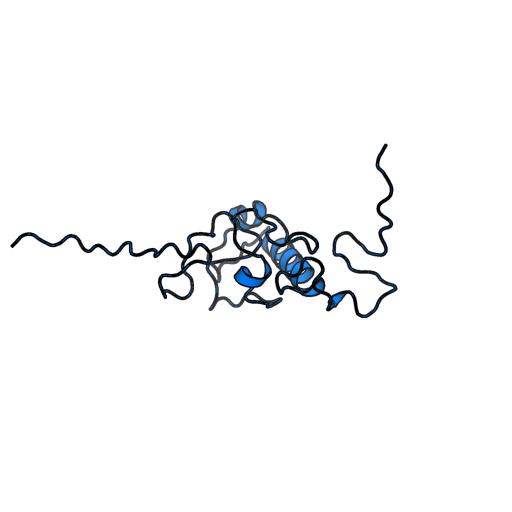 TYR A 1 87 ? -5.118 -5.833 -6.518 1.00 94.56 87 TYR A CA 1
ATOM 687 C C . TYR A 1 87 ? -5.146 -4.444 -7.188 1.00 94.56 87 TYR A C 1
ATOM 689 O O . TYR A 1 87 ? -5.148 -4.319 -8.413 1.00 94.56 87 TYR A O 1
ATOM 697 N N . SER A 1 88 ? -5.254 -3.381 -6.382 1.00 95.06 88 SER A N 1
ATOM 698 C CA . SER A 1 88 ? -5.434 -2.000 -6.836 1.00 95.06 88 SER A CA 1
ATOM 699 C C . SER A 1 88 ? -4.431 -1.070 -6.160 1.00 95.06 88 SER A C 1
ATOM 701 O O . SER A 1 88 ? -4.242 -1.119 -4.949 1.00 95.06 88 SER A O 1
ATOM 703 N N . CYS A 1 89 ? -3.866 -0.130 -6.924 1.00 95.88 89 CYS A N 1
ATOM 704 C CA . CYS A 1 89 ? -3.006 0.931 -6.385 1.00 95.88 89 CYS A CA 1
ATOM 705 C C . CYS A 1 89 ? -3.800 2.061 -5.686 1.00 95.88 89 CYS A C 1
ATOM 707 O O . CYS A 1 89 ? -3.248 3.098 -5.329 1.00 95.88 89 CYS A O 1
ATOM 709 N N . ASN A 1 90 ? -5.127 1.932 -5.588 1.00 92.75 90 ASN A N 1
ATOM 710 C CA . ASN A 1 90 ? -6.021 2.954 -5.048 1.00 92.75 90 ASN A CA 1
ATOM 711 C C . ASN A 1 90 ? -6.926 2.369 -3.967 1.00 92.75 90 ASN A C 1
ATOM 713 O O . ASN A 1 90 ? -7.497 1.294 -4.160 1.00 92.75 90 ASN A O 1
ATOM 717 N N . TRP A 1 91 ? -7.167 3.152 -2.911 1.00 93.69 91 TRP A N 1
ATOM 718 C CA . TRP A 1 91 ? -8.049 2.784 -1.804 1.00 93.69 91 TRP A CA 1
ATOM 719 C C . TRP A 1 91 ? -9.321 3.649 -1.770 1.00 93.69 91 TRP A C 1
ATOM 721 O O . TRP A 1 91 ? -9.348 4.694 -1.110 1.00 93.69 91 TRP A O 1
ATOM 731 N N . PRO A 1 92 ? -10.394 3.281 -2.494 1.00 92.06 92 PRO A N 1
ATOM 732 C CA . PRO A 1 92 ? -11.638 4.040 -2.449 1.00 92.06 92 PRO A CA 1
ATOM 733 C C . PRO A 1 92 ? -12.303 3.908 -1.072 1.00 92.06 92 PRO A C 1
ATOM 735 O O . PRO A 1 92 ? -12.284 2.848 -0.452 1.00 92.06 92 PRO A O 1
ATOM 738 N N . SER A 1 93 ? -12.953 4.973 -0.596 1.00 91.06 93 SER A N 1
ATOM 739 C CA . SER A 1 93 ? -13.626 4.965 0.715 1.00 91.06 93 SER A CA 1
ATOM 740 C C . SER A 1 93 ? -14.746 3.925 0.816 1.00 91.06 93 SER A C 1
ATOM 742 O O . SER A 1 93 ? -15.027 3.426 1.899 1.00 91.06 93 SER A O 1
ATOM 744 N N . SER A 1 94 ? -15.353 3.534 -0.311 1.00 87.75 94 SER A N 1
ATOM 745 C CA . SER A 1 94 ? -16.345 2.452 -0.374 1.00 87.75 94 SER A CA 1
ATOM 746 C C . SER A 1 94 ? -15.784 1.073 -0.026 1.00 87.75 94 SER A C 1
ATOM 748 O O . SER A 1 94 ? -16.560 0.149 0.184 1.00 87.75 94 SER A O 1
ATOM 750 N N . SER A 1 95 ? -14.460 0.920 -0.003 1.00 84.12 95 SER A N 1
ATOM 751 C CA . SER A 1 95 ? -13.766 -0.322 0.323 1.00 84.12 95 SER A CA 1
ATOM 752 C C . SER A 1 95 ? -12.798 -0.141 1.503 1.00 84.12 95 SER A C 1
ATOM 754 O O . SER A 1 95 ? -11.833 -0.896 1.645 1.00 84.12 95 SER A O 1
ATOM 756 N N . SER A 1 96 ? -13.055 0.861 2.356 1.00 86.62 96 SER A N 1
ATOM 757 C CA . SER A 1 96 ? -12.382 1.014 3.651 1.00 86.62 96 SER A CA 1
ATOM 758 C C . SER A 1 96 ? -12.565 -0.233 4.519 1.00 86.62 96 SER A C 1
ATOM 760 O O . SER A 1 96 ? -13.501 -1.004 4.308 1.00 86.62 96 SER A O 1
ATOM 762 N N . GLY A 1 97 ? -11.718 -0.408 5.526 1.00 87.62 97 GLY A N 1
ATOM 763 C CA . GLY A 1 97 ? -11.762 -1.569 6.405 1.00 87.62 97 GLY A CA 1
ATOM 764 C C . GLY A 1 97 ? -10.374 -2.156 6.515 1.00 87.62 97 GLY A C 1
ATOM 765 O O . GLY A 1 97 ? -9.672 -1.777 7.440 1.00 87.62 97 GLY A O 1
ATOM 766 N N . ILE A 1 98 ? -10.023 -3.018 5.567 1.00 90.31 98 ILE A N 1
ATOM 767 C CA . ILE A 1 98 ? -8.725 -3.695 5.479 1.00 90.31 98 ILE A CA 1
ATOM 768 C C . ILE A 1 98 ? -7.743 -2.867 4.644 1.00 90.31 98 ILE A C 1
ATOM 770 O O . ILE A 1 98 ? -8.190 -2.222 3.676 1.00 90.31 98 ILE A O 1
ATOM 774 N N . ASN A 1 99 ? -6.463 -2.844 5.017 1.00 92.62 99 ASN A N 1
ATOM 775 C CA . ASN A 1 99 ? -5.412 -2.207 4.224 1.00 92.62 99 ASN A CA 1
ATOM 776 C C . ASN A 1 99 ? -4.025 -2.818 4.486 1.00 92.62 99 ASN A C 1
ATOM 778 O O . ASN A 1 99 ? -3.698 -3.006 5.651 1.00 92.62 99 ASN A O 1
ATOM 782 N N . PRO A 1 100 ? -3.175 -2.942 3.445 1.00 96.31 100 PRO A N 1
ATOM 783 C CA . PRO A 1 100 ? -1.917 -3.711 3.463 1.00 96.31 100 PRO A CA 1
ATOM 784 C C . PRO A 1 100 ? -0.789 -3.138 4.334 1.00 96.31 100 PRO A C 1
ATOM 786 O O . PRO A 1 100 ? 0.371 -3.517 4.226 1.00 96.31 100 PRO A O 1
ATOM 789 N N . MET A 1 101 ? -1.083 -2.105 5.116 1.00 96.88 101 MET A N 1
ATOM 790 C CA . MET A 1 101 ? -0.104 -1.418 5.946 1.00 96.88 101 MET A CA 1
ATOM 791 C C . MET A 1 101 ? -0.520 -1.399 7.420 1.00 96.88 101 MET A C 1
ATOM 793 O O . MET A 1 101 ? 0.167 -0.792 8.248 1.00 96.88 101 MET A O 1
ATOM 797 N N . ASN A 1 102 ? -1.651 -2.012 7.771 1.00 95.25 102 ASN A N 1
ATOM 798 C CA . ASN A 1 102 ? -2.249 -1.955 9.093 1.00 95.25 102 ASN A CA 1
ATOM 799 C C . ASN A 1 102 ? -2.599 -3.338 9.649 1.00 95.25 102 ASN A C 1
ATOM 801 O O . ASN A 1 102 ? -3.774 -3.681 9.798 1.00 95.25 102 ASN A O 1
ATOM 805 N N . GLY A 1 103 ? -1.593 -4.015 10.196 1.00 93.00 103 GLY A N 1
ATOM 806 C CA . GLY A 1 103 ? -1.775 -5.375 10.703 1.00 93.00 103 GLY A CA 1
ATOM 807 C C . GLY A 1 103 ? -2.684 -5.523 11.932 1.00 93.00 103 GLY A C 1
ATOM 808 O O . GLY A 1 103 ? -2.820 -6.593 12.526 1.00 93.00 103 GLY A O 1
ATOM 809 N N . SER A 1 104 ? -3.298 -4.429 12.390 1.00 91.56 104 SER A N 1
ATOM 810 C CA . SER A 1 104 ? -4.358 -4.453 13.401 1.00 91.56 104 SER A CA 1
ATOM 811 C C . SER A 1 104 ? -5.752 -4.680 12.809 1.00 91.56 104 SER A C 1
ATOM 813 O O . SER A 1 104 ? -6.711 -4.803 13.581 1.00 91.56 104 SER A O 1
ATOM 815 N N . ASP A 1 105 ? -5.906 -4.689 11.480 1.00 90.12 105 ASP A N 1
ATOM 816 C CA . ASP A 1 105 ? -7.203 -4.793 10.818 1.00 90.12 105 ASP A CA 1
ATOM 817 C C . ASP A 1 105 ? -7.517 -6.117 10.110 1.00 90.12 105 ASP A C 1
ATOM 819 O O . ASP A 1 105 ? -8.660 -6.275 9.670 1.00 90.12 105 ASP A O 1
ATOM 823 N N . ALA A 1 106 ? -6.638 -7.118 10.244 1.00 86.75 106 ALA A N 1
ATOM 824 C CA . ALA A 1 106 ? -6.818 -8.517 9.839 1.00 86.75 106 ALA A CA 1
ATOM 825 C C . ALA A 1 106 ? -8.211 -9.132 10.080 1.00 86.75 106 ALA A C 1
ATOM 827 O O . ALA A 1 106 ? -8.669 -10.014 9.357 1.00 86.75 106 ALA A O 1
ATOM 828 N N . LEU A 1 107 ? -8.877 -8.723 11.170 1.00 81.44 107 LEU A N 1
ATOM 829 C CA . LEU A 1 107 ? -10.174 -9.257 11.610 1.00 81.44 107 LEU A CA 1
ATOM 830 C C . LEU A 1 107 ? -11.376 -8.414 11.161 1.00 81.44 107 LEU A C 1
ATOM 832 O O . LEU A 1 107 ? -12.517 -8.714 11.536 1.00 81.44 107 LEU A O 1
ATOM 836 N N . LYS A 1 108 ? -11.162 -7.321 10.423 1.00 79.81 108 LYS A N 1
ATOM 837 C CA . LYS A 1 108 ? -12.265 -6.552 9.847 1.00 79.81 108 LYS A CA 1
ATOM 838 C C . LYS A 1 108 ? -12.872 -7.360 8.695 1.00 79.81 108 LYS A C 1
ATOM 840 O O . LYS A 1 108 ? -12.185 -8.071 7.979 1.00 79.81 108 LYS A O 1
ATOM 845 N N . ASN A 1 109 ? -14.187 -7.237 8.523 1.00 66.00 109 ASN A N 1
ATOM 846 C CA . ASN A 1 109 ? -14.969 -7.925 7.492 1.00 66.00 109 ASN A CA 1
ATOM 847 C C . ASN A 1 109 ? -15.619 -6.864 6.580 1.00 66.00 109 ASN A C 1
ATOM 849 O O . ASN A 1 109 ? -16.757 -6.458 6.842 1.00 66.00 109 ASN A O 1
ATOM 853 N N . PRO A 1 110 ? -14.880 -6.307 5.598 1.00 66.38 110 PRO A N 1
ATOM 854 C CA . PRO A 1 110 ? -15.319 -5.126 4.856 1.00 66.38 110 PRO A CA 1
ATOM 855 C C . PRO A 1 110 ? -16.474 -5.388 3.881 1.00 66.38 110 PRO A C 1
ATOM 857 O O . PRO A 1 110 ? -17.232 -4.466 3.586 1.00 66.38 110 PRO A O 1
ATOM 860 N N . ASP A 1 111 ? -16.616 -6.611 3.369 1.00 63.88 111 ASP A N 1
ATOM 861 C CA . ASP A 1 111 ? -17.673 -7.023 2.433 1.00 63.88 111 ASP A CA 1
ATOM 862 C C . ASP A 1 111 ? -18.835 -7.772 3.111 1.00 63.88 111 ASP A C 1
ATOM 864 O O . ASP A 1 111 ? -19.894 -7.958 2.508 1.00 63.88 111 ASP A O 1
ATOM 868 N N . GLY A 1 112 ? -18.699 -8.100 4.397 1.00 66.19 112 GLY A N 1
ATOM 869 C CA . GLY A 1 112 ? -19.788 -8.562 5.254 1.00 66.19 112 GLY A CA 1
ATOM 870 C C . GLY A 1 112 ? -20.256 -9.983 4.956 1.00 66.19 112 GLY A C 1
ATOM 871 O O . GLY A 1 112 ? -21.347 -10.358 5.396 1.00 66.19 112 GLY A O 1
ATOM 872 N N . ASP A 1 113 ? -19.471 -10.768 4.219 1.00 65.50 113 ASP A N 1
ATOM 873 C CA . ASP A 1 113 ? -19.841 -12.119 3.791 1.00 65.50 113 ASP A CA 1
ATOM 874 C C . ASP A 1 113 ? -19.536 -13.195 4.855 1.00 65.50 113 ASP A C 1
ATOM 876 O O . ASP A 1 113 ? -20.085 -14.298 4.808 1.00 65.50 113 ASP A O 1
ATOM 880 N N . GLY A 1 114 ? -18.735 -12.835 5.864 1.00 59.12 114 GLY A N 1
ATOM 881 C CA . GLY A 1 114 ? -18.391 -13.696 6.997 1.00 59.12 114 GLY A CA 1
ATOM 882 C C . GLY A 1 114 ? -17.115 -14.511 6.797 1.00 59.12 114 GLY A C 1
ATOM 883 O O . GLY A 1 114 ? -16.802 -15.327 7.664 1.00 59.12 114 GLY A O 1
ATOM 884 N N . PHE A 1 115 ? -16.380 -14.285 5.706 1.00 59.09 115 PHE A N 1
ATOM 885 C CA . PHE A 1 115 ? -15.121 -14.944 5.392 1.00 59.09 115 PHE A CA 1
ATOM 886 C C . PHE A 1 115 ? -13.969 -13.933 5.374 1.00 59.09 115 PHE A C 1
ATOM 888 O O . PHE A 1 115 ? -13.906 -13.047 4.534 1.00 59.09 115 PHE A O 1
ATOM 895 N N . ASP A 1 116 ? -13.012 -14.102 6.283 1.00 63.06 116 ASP A N 1
ATOM 896 C CA . ASP A 1 116 ? -11.662 -13.553 6.136 1.00 63.06 116 ASP A CA 1
ATOM 897 C C . ASP A 1 116 ? -10.749 -14.590 5.437 1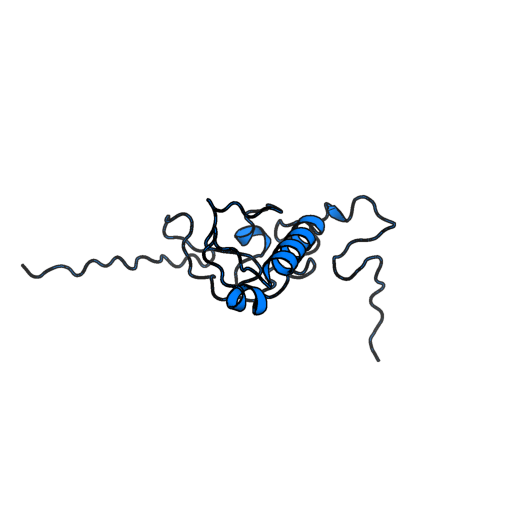.00 63.06 116 ASP A C 1
ATOM 899 O O . ASP A 1 116 ? -11.131 -15.753 5.233 1.00 63.06 116 ASP A O 1
ATOM 903 N N . VAL A 1 117 ? -9.525 -14.214 5.041 1.00 54.72 117 VAL A N 1
ATOM 904 C CA . VAL A 1 117 ? -8.639 -15.118 4.263 1.00 54.72 117 VAL A CA 1
ATOM 905 C C . VAL A 1 117 ? -8.220 -16.361 5.053 1.00 54.72 117 VAL A C 1
ATOM 907 O O . VAL A 1 117 ? -7.897 -17.399 4.470 1.00 54.72 117 VAL A O 1
ATOM 910 N N . ASN A 1 118 ? -8.271 -16.291 6.387 1.00 56.53 118 ASN A N 1
ATOM 911 C CA . ASN A 1 118 ? -7.969 -17.416 7.265 1.00 56.53 118 ASN A CA 1
ATOM 912 C C . ASN A 1 118 ? -9.154 -18.411 7.377 1.00 56.53 118 ASN A C 1
ATOM 914 O O . ASN A 1 118 ? -9.044 -19.437 8.061 1.00 56.53 118 ASN A O 1
ATOM 918 N N . LYS A 1 119 ? -10.253 -18.161 6.638 1.00 54.31 119 LYS A N 1
ATOM 919 C CA . LYS A 1 119 ? -11.481 -18.969 6.565 1.00 54.31 119 LYS A CA 1
ATOM 920 C C . LYS A 1 119 ? -12.135 -19.193 7.927 1.00 54.31 119 LYS A C 1
ATOM 922 O O . LYS A 1 119 ? -12.889 -20.164 8.083 1.00 54.31 119 LYS A O 1
ATOM 927 N N . LYS A 1 120 ? -11.865 -18.348 8.925 1.00 56.75 120 LYS A N 1
ATOM 928 C CA . LYS A 1 120 ? -12.598 -18.417 10.184 1.00 56.75 120 LYS A CA 1
ATOM 929 C C . LYS A 1 120 ? -13.848 -17.580 10.030 1.00 56.75 120 LYS A C 1
ATOM 931 O O . LYS A 1 120 ? -13.841 -16.363 10.132 1.00 56.75 120 LYS A O 1
ATOM 936 N N . ASP A 1 121 ? -14.938 -18.308 9.834 1.00 50.34 121 ASP A N 1
ATOM 937 C CA . ASP A 1 121 ? -16.300 -17.830 9.997 1.00 50.34 121 ASP A CA 1
ATOM 938 C C . ASP A 1 121 ? -16.402 -16.919 11.233 1.00 50.34 121 ASP A C 1
ATOM 940 O O . ASP A 1 121 ? -16.408 -17.383 12.379 1.00 50.34 121 ASP A O 1
ATOM 944 N N . SER A 1 122 ? -16.494 -15.609 11.004 1.00 52.03 122 SER A N 1
ATOM 945 C CA . SER A 1 122 ? -16.799 -14.628 12.043 1.00 52.03 122 SER A CA 1
ATOM 946 C C . SER A 1 122 ? -18.311 -14.577 12.289 1.00 52.03 122 SER A C 1
ATOM 948 O O . SER A 1 122 ? -18.915 -13.516 12.468 1.00 52.03 122 SER A O 1
ATOM 950 N N . SER A 1 123 ? -18.936 -15.754 12.413 1.00 47.28 123 SER A N 1
ATOM 951 C CA . SER A 1 123 ? -20.267 -15.961 12.977 1.00 47.28 123 SER A CA 1
ATOM 952 C C . SER A 1 123 ? -20.305 -15.660 14.480 1.00 47.28 123 SER A C 1
ATOM 954 O O . SER A 1 123 ? -20.883 -16.393 15.288 1.00 47.28 123 SER A O 1
ATOM 956 N N . ILE A 1 124 ? -19.869 -14.464 14.882 1.00 46.47 124 ILE A N 1
ATOM 957 C CA . ILE A 1 124 ? -20.451 -13.794 16.049 1.00 46.47 124 ILE A CA 1
ATOM 958 C C . ILE A 1 124 ? -21.816 -13.224 15.637 1.00 46.47 124 ILE A C 1
ATOM 960 O O . ILE A 1 124 ? -22.081 -12.030 15.679 1.00 46.47 124 ILE A O 1
ATOM 964 N N . LYS A 1 125 ? -22.727 -14.131 15.272 1.00 44.84 125 LYS A N 1
ATOM 965 C CA . LYS A 1 125 ? -24.152 -14.049 15.605 1.00 44.84 125 LYS A CA 1
ATOM 966 C C . LYS A 1 125 ? -24.673 -15.442 15.954 1.00 44.84 125 LYS A C 1
ATOM 968 O O . LYS A 1 125 ? -25.715 -15.867 15.459 1.00 44.84 125 LYS A O 1
ATOM 973 N N . LYS A 1 126 ? -24.070 -16.091 16.957 1.00 42.34 126 LYS A N 1
ATOM 974 C CA . LYS A 1 126 ? -24.927 -16.782 17.931 1.00 42.34 126 LYS A CA 1
ATOM 975 C C . LYS A 1 126 ? -25.736 -15.704 18.646 1.00 42.34 126 LYS A C 1
ATOM 977 O O . LYS A 1 126 ? -25.343 -15.195 19.690 1.00 42.34 126 LYS A O 1
ATOM 982 N N . ARG A 1 127 ? -26.866 -15.322 18.040 1.00 42.22 127 ARG A N 1
ATOM 983 C CA . ARG A 1 127 ? -27.973 -14.715 18.779 1.00 42.22 127 ARG A CA 1
ATOM 984 C C . ARG A 1 127 ? -28.152 -15.559 20.048 1.00 42.22 127 ARG A C 1
ATOM 986 O O . ARG A 1 127 ? -28.248 -16.782 19.904 1.00 42.22 127 ARG A O 1
ATOM 993 N N . PRO A 1 128 ? -28.169 -14.978 21.259 1.00 44.75 128 PRO A N 1
ATOM 994 C CA . PRO A 1 128 ? -28.569 -15.748 22.421 1.00 44.75 128 PRO A CA 1
ATOM 995 C C . PRO A 1 128 ? -29.980 -16.248 22.116 1.00 44.75 128 PRO A C 1
ATOM 997 O O . PRO A 1 128 ? -30.863 -15.454 21.783 1.00 44.75 128 PRO A O 1
ATOM 1000 N N . LEU A 1 129 ? -30.169 -17.568 22.124 1.00 48.22 129 LEU A N 1
ATOM 1001 C CA . LEU A 1 129 ? -31.509 -18.131 22.158 1.00 48.22 129 LEU A CA 1
ATOM 1002 C C . LEU A 1 129 ? -32.136 -17.586 23.439 1.00 48.22 129 LEU A C 1
ATOM 1004 O O . LEU A 1 129 ? -31.772 -17.987 24.543 1.00 48.22 129 LEU A O 1
ATOM 1008 N N . LEU A 1 130 ? -32.988 -16.578 23.267 1.00 47.25 130 LEU A N 1
ATOM 1009 C CA . LEU A 1 130 ? -33.861 -16.084 24.310 1.00 47.25 130 LEU A CA 1
ATOM 1010 C C . LEU A 1 130 ? -34.652 -17.284 24.827 1.00 47.25 130 LEU A C 1
ATOM 1012 O O . LEU A 1 130 ? -35.227 -18.047 24.054 1.00 47.25 130 LEU A O 1
ATOM 1016 N N . THR A 1 131 ? -34.612 -17.434 26.143 1.00 52.00 131 THR A N 1
ATOM 1017 C CA . THR A 1 131 ? -35.448 -18.325 26.937 1.00 52.00 131 THR A CA 1
ATOM 1018 C C . THR A 1 131 ? -36.907 -18.281 26.487 1.00 52.00 131 THR A C 1
ATOM 1020 O O . THR A 1 131 ? -37.484 -17.195 26.387 1.00 52.00 131 THR A O 1
ATOM 1023 N N . GLY A 1 132 ? -37.486 -19.465 26.301 1.00 46.62 132 GLY A N 1
ATOM 1024 C CA . GLY A 1 132 ? -38.916 -19.736 26.193 1.00 46.62 132 GLY A CA 1
ATOM 1025 C C . GLY A 1 132 ? -39.161 -21.186 26.561 1.00 46.62 132 GLY A C 1
ATOM 1026 O O . GLY A 1 132 ? -38.685 -22.045 25.789 1.00 46.62 132 GLY A O 1
#

Secondary structure (DSSP, 8-state):
-------SS-TTS--TT-SSGGG--SSSSS--HHHHHHHHHHHHHHTTT-BGGGTB-HHHHHTPPPP-TT-SSSSSSSS-HHHHTTT-S---GGG-S--TT-TT-TT--SS-SS--TT--------------

pLDDT: mean 83.08, std 18.86, range [40.72, 97.81]

Foldseek 3Di:
DDDDDPDCDDQLQHHPPDPCQQVDQQQPLLAGSVLLVLLVVVLVVQLVQHDVLQPGGNVQSVQWFRDGSNDQQGCPLPHGQCVQCVSGSDDDSLQRQGHRGHSVRQPTDSPPPQQGPVRPRPPPPPPPPPDD

Radius of gyration: 17.8 Å; chains: 1; bounding box: 69×34×45 Å